Protein AF-A0AAW8RBP1-F1 (afdb_monomer_lite)

Radius of gyration: 16.44 Å; chains: 1; bounding box: 29×26×46 Å

pLDDT: mean 82.28, std 5.62, range [53.62, 89.31]

Sequence (79 aa):
MIKKVHYSLNKLNQKLGISVTLPVPTKRSLKRSQYANGMIATGCLFLSVPFSSKLLLGIGVLSAASIVVTQMEIKALDE

Structure (mmCIF, N/CA/C/O backbone):
data_AF-A0AAW8RBP1-F1
#
_entry.id   AF-A0AAW8RBP1-F1
#
loop_
_atom_site.group_PDB
_atom_site.id
_atom_site.type_symbol
_atom_site.label_atom_id
_atom_site.label_alt_id
_atom_site.label_comp_id
_atom_site.label_asym_id
_atom_site.label_entity_id
_atom_site.label_seq_id
_atom_site.pdbx_PDB_ins_code
_atom_site.Cartn_x
_atom_site.Cartn_y
_atom_site.Cartn_z
_atom_site.occupancy
_atom_site.B_iso_or_equiv
_atom_site.auth_seq_id
_atom_site.auth_comp_id
_atom_site.auth_asym_id
_atom_site.auth_atom_id
_atom_site.pdbx_PDB_model_num
ATOM 1 N N . MET A 1 1 ? 4.402 -7.902 -7.138 1.00 79.12 1 MET A N 1
ATOM 2 C CA . MET A 1 1 ? 3.136 -8.668 -7.253 1.00 79.12 1 MET A CA 1
ATOM 3 C C . MET A 1 1 ? 2.081 -7.957 -8.112 1.00 79.12 1 MET A C 1
ATOM 5 O O . MET A 1 1 ? 1.364 -8.620 -8.857 1.00 79.12 1 MET A O 1
ATOM 9 N N . ILE A 1 2 ? 2.005 -6.624 -8.088 1.00 81.38 2 ILE A N 1
ATOM 10 C CA . ILE A 1 2 ? 0.953 -5.828 -8.738 1.00 81.38 2 ILE A CA 1
ATOM 11 C C . ILE A 1 2 ? 0.956 -5.939 -10.273 1.00 81.38 2 ILE A C 1
ATOM 13 O O . ILE A 1 2 ? -0.105 -5.995 -10.889 1.00 81.38 2 ILE A O 1
ATOM 17 N N . LYS A 1 3 ? 2.137 -6.098 -10.897 1.00 81.69 3 LYS A N 1
ATOM 18 C CA . LYS A 1 3 ? 2.271 -6.419 -12.334 1.00 81.69 3 LYS A CA 1
ATOM 19 C C . LYS A 1 3 ? 1.617 -7.763 -12.690 1.00 81.69 3 LYS A C 1
ATOM 21 O O . LYS A 1 3 ? 0.940 -7.868 -13.707 1.00 81.69 3 LYS A O 1
ATOM 26 N N . LYS A 1 4 ? 1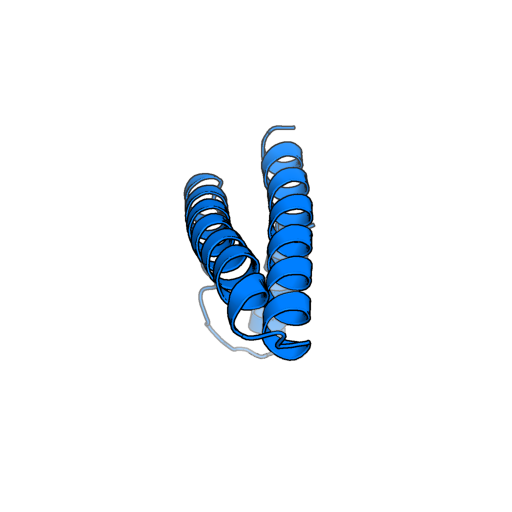.788 -8.783 -11.838 1.00 83.88 4 LYS 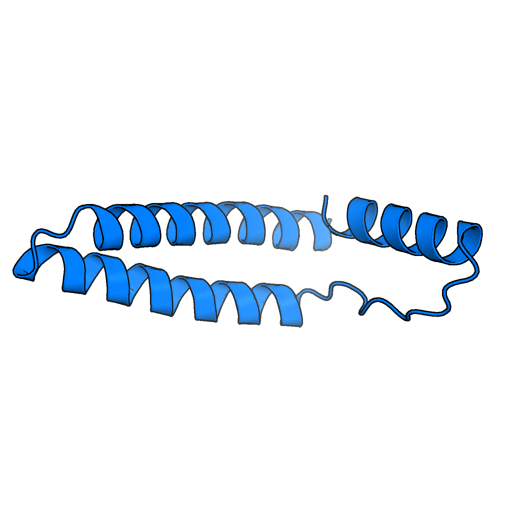A N 1
ATOM 27 C CA . LYS A 1 4 ? 1.222 -10.129 -12.040 1.00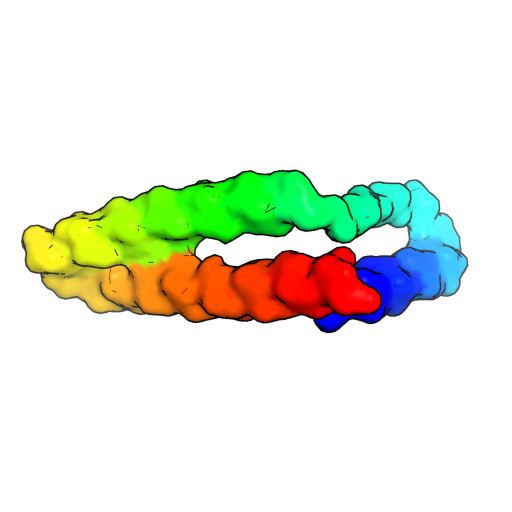 83.88 4 LYS A CA 1
ATOM 28 C C . LYS A 1 4 ? -0.303 -10.103 -11.933 1.00 83.88 4 LYS A C 1
ATOM 30 O O . LYS A 1 4 ? -0.979 -10.711 -12.754 1.00 83.88 4 LYS A O 1
ATOM 35 N N . VAL A 1 5 ? -0.833 -9.352 -10.966 1.00 85.44 5 VAL A N 1
ATOM 36 C CA . VAL A 1 5 ? -2.280 -9.123 -10.817 1.00 85.44 5 VAL A CA 1
ATOM 37 C C . VAL A 1 5 ? -2.839 -8.400 -12.041 1.00 85.44 5 VAL A C 1
ATOM 39 O O . VAL A 1 5 ? -3.813 -8.866 -12.624 1.00 85.44 5 VAL A O 1
ATOM 42 N N . HIS A 1 6 ? -2.187 -7.321 -12.482 1.00 86.19 6 HIS A N 1
ATOM 43 C CA . HIS A 1 6 ? -2.582 -6.585 -13.683 1.00 86.19 6 HIS A CA 1
ATOM 44 C C . HIS A 1 6 ? -2.615 -7.485 -14.929 1.00 86.19 6 HIS A C 1
ATOM 46 O O . HIS A 1 6 ? -3.603 -7.487 -15.660 1.00 86.19 6 HIS A O 1
ATOM 52 N N . TYR A 1 7 ? -1.585 -8.312 -15.136 1.00 85.75 7 TYR A N 1
ATOM 53 C CA . TYR A 1 7 ? -1.540 -9.268 -16.246 1.00 85.75 7 TYR A CA 1
ATOM 54 C C . TYR A 1 7 ? -2.676 -10.300 -16.184 1.00 85.75 7 TYR A C 1
ATOM 56 O O . TYR A 1 7 ? -3.352 -10.535 -17.185 1.00 85.75 7 TYR A O 1
ATOM 64 N N . SER A 1 8 ? -2.930 -10.888 -15.011 1.00 87.00 8 SER A N 1
ATOM 65 C CA . SER A 1 8 ? -4.023 -11.851 -14.824 1.00 87.00 8 SER A CA 1
ATOM 66 C C . SER A 1 8 ? -5.398 -11.232 -15.079 1.00 87.00 8 SER A C 1
ATOM 68 O O . SER A 1 8 ? -6.237 -11.864 -15.718 1.00 87.00 8 SER A O 1
ATOM 70 N N . LEU A 1 9 ? -5.621 -9.994 -14.627 1.00 86.00 9 LEU A N 1
ATOM 71 C CA . LEU A 1 9 ? -6.862 -9.258 -14.878 1.00 86.00 9 LEU A CA 1
ATOM 72 C C . LEU A 1 9 ? -7.035 -8.938 -16.363 1.00 86.00 9 LEU A C 1
ATOM 74 O O . LEU A 1 9 ? -8.119 -9.128 -16.902 1.00 86.00 9 LEU A O 1
ATOM 78 N N . ASN A 1 10 ? -5.964 -8.537 -17.050 1.00 85.44 10 ASN A N 1
ATOM 79 C CA . ASN A 1 10 ? -6.019 -8.287 -18.487 1.00 85.44 10 ASN A CA 1
ATOM 80 C C . ASN A 1 10 ? -6.317 -9.572 -19.283 1.00 85.44 10 ASN A C 1
ATOM 82 O O . ASN A 1 10 ? -7.118 -9.566 -20.214 1.00 85.44 10 ASN A O 1
ATOM 86 N N . LYS A 1 11 ? -5.733 -10.706 -18.872 1.00 86.50 11 LYS A N 1
ATOM 87 C CA . LYS A 1 11 ? -6.022 -12.026 -19.456 1.00 86.50 11 LYS A CA 1
ATOM 88 C C . LYS A 1 11 ? -7.476 -12.453 -19.226 1.00 86.50 11 LYS A C 1
ATOM 90 O O . LYS A 1 11 ? -8.096 -13.024 -20.120 1.00 86.50 11 LYS A O 1
ATOM 95 N N . LEU A 1 12 ? -8.025 -12.171 -18.045 1.00 87.38 12 LEU A N 1
ATOM 96 C CA . LEU A 1 12 ? -9.441 -12.392 -17.739 1.00 87.38 12 LEU A CA 1
ATOM 97 C C . LEU A 1 12 ? -10.350 -11.502 -18.590 1.00 87.38 12 LEU A C 1
ATOM 99 O O . LEU A 1 12 ? -11.302 -12.015 -19.168 1.00 87.38 12 LEU A O 1
ATOM 103 N N . ASN A 1 13 ? -10.026 -10.217 -18.734 1.00 86.25 13 ASN A N 1
ATOM 104 C CA . ASN A 1 13 ? -10.761 -9.291 -19.596 1.00 86.25 13 ASN A CA 1
ATOM 105 C C . ASN A 1 13 ? -10.819 -9.780 -21.045 1.00 86.25 13 ASN A C 1
ATOM 107 O O . ASN A 1 13 ? -11.902 -9.841 -21.622 1.00 86.25 13 ASN A O 1
ATOM 111 N N . GLN A 1 14 ? -9.687 -10.230 -21.599 1.00 85.75 14 GLN A N 1
ATOM 112 C CA . GLN A 1 14 ? -9.655 -10.837 -22.933 1.00 85.75 14 GLN A CA 1
ATOM 113 C C . GLN A 1 14 ? -10.535 -12.089 -23.022 1.00 85.75 14 GLN A C 1
ATOM 115 O O . GLN A 1 14 ? -11.266 -12.258 -23.993 1.00 85.75 14 GLN A O 1
ATOM 120 N N . LYS A 1 15 ? -10.507 -12.952 -21.999 1.00 87.75 15 LYS A N 1
ATOM 121 C CA . LYS A 1 15 ? -11.309 -14.184 -21.969 1.00 87.75 15 LYS A CA 1
ATOM 122 C C . LYS A 1 15 ? -12.814 -13.914 -21.861 1.00 87.75 15 LYS A C 1
ATOM 124 O O . LYS A 1 15 ? -13.605 -14.692 -22.380 1.00 87.75 15 LYS A O 1
ATOM 129 N N . LEU A 1 16 ? -13.198 -12.837 -21.182 1.00 87.44 16 LEU A N 1
ATOM 130 C CA . LEU A 1 16 ? -14.590 -12.427 -20.999 1.00 87.44 16 LEU A CA 1
ATOM 131 C C . LEU A 1 16 ? -15.097 -11.515 -22.131 1.00 87.44 16 LEU A C 1
ATOM 133 O O . LEU A 1 16 ? -16.260 -11.126 -22.110 1.00 87.44 16 LEU A O 1
ATOM 137 N N . GLY A 1 17 ? -14.247 -11.155 -23.102 1.00 84.81 17 GLY A N 1
ATOM 138 C CA . GLY A 1 17 ? -14.592 -10.208 -24.170 1.00 84.81 17 GLY A CA 1
ATOM 139 C C . GLY A 1 17 ? -14.806 -8.772 -23.675 1.00 84.81 17 GLY A C 1
ATOM 140 O O . GLY A 1 17 ? -15.384 -7.949 -24.380 1.00 84.81 17 GLY A O 1
ATOM 141 N N . ILE A 1 18 ? -14.353 -8.461 -22.458 1.00 83.19 18 ILE A N 1
ATOM 142 C CA . ILE A 1 18 ? -14.529 -7.159 -21.818 1.00 83.19 18 ILE A CA 1
ATOM 143 C C . ILE A 1 18 ? -13.326 -6.290 -22.179 1.00 83.19 18 ILE A C 1
ATOM 145 O O . ILE A 1 18 ? -12.217 -6.503 -21.689 1.00 83.19 18 ILE A O 1
ATOM 149 N N . SER A 1 19 ? -13.539 -5.274 -23.013 1.00 71.81 19 SER A N 1
A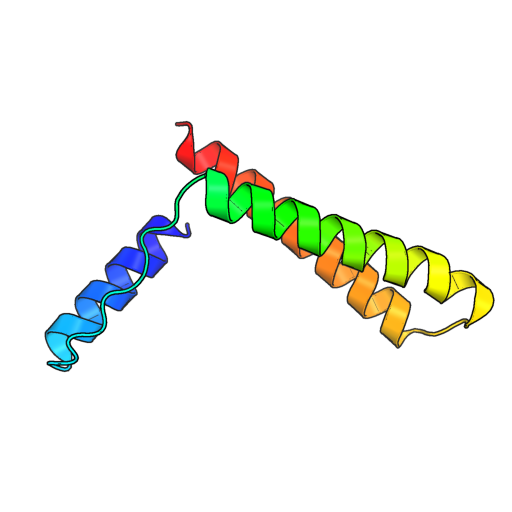TOM 150 C CA . SER A 1 19 ? -12.490 -4.323 -23.395 1.00 71.81 19 SER A CA 1
ATOM 151 C C . SER A 1 19 ? -12.344 -3.208 -22.355 1.00 71.81 19 SER A C 1
ATOM 153 O O . SER A 1 19 ? -12.564 -2.033 -22.640 1.00 71.81 19 SER A O 1
ATOM 155 N N . VAL A 1 20 ? -11.996 -3.578 -21.121 1.00 77.44 20 VAL A N 1
ATOM 156 C CA . VAL A 1 20 ? -11.624 -2.611 -20.083 1.00 77.44 20 VAL A CA 1
ATOM 157 C C . VAL A 1 20 ? -10.107 -2.476 -20.069 1.00 77.44 20 VAL A C 1
ATOM 159 O O . VAL A 1 20 ? -9.385 -3.404 -19.696 1.00 77.44 20 VAL A O 1
ATOM 162 N N . THR A 1 21 ? -9.627 -1.298 -20.456 1.00 71.25 21 THR A N 1
ATOM 163 C CA . THR A 1 21 ? -8.219 -0.921 -20.327 1.00 71.25 21 THR A CA 1
ATOM 164 C C . THR A 1 21 ? -7.910 -0.696 -18.854 1.00 71.25 21 THR A C 1
ATOM 166 O O . THR A 1 21 ? -8.256 0.343 -18.289 1.00 71.25 21 THR A O 1
ATOM 169 N N . LEU A 1 22 ? -7.262 -1.669 -18.207 1.00 77.25 22 LEU A N 1
ATOM 170 C CA . LEU A 1 22 ? -6.726 -1.435 -16.873 1.00 77.25 22 LEU A CA 1
ATOM 171 C C . LEU A 1 22 ? -5.539 -0.467 -16.974 1.00 77.25 22 LEU A C 1
ATOM 173 O O . LEU A 1 22 ? -4.669 -0.652 -17.828 1.00 77.25 22 LEU A O 1
ATOM 177 N N . PRO A 1 23 ? -5.450 0.545 -16.099 1.00 76.69 23 PRO A N 1
ATOM 178 C CA . PRO A 1 23 ? -4.281 1.406 -16.049 1.00 76.69 23 PRO A CA 1
ATOM 179 C C . PRO A 1 23 ? -3.048 0.592 -15.642 1.00 76.69 23 PRO A C 1
ATOM 181 O O . PRO A 1 23 ? -3.090 -0.213 -14.705 1.00 76.69 23 PRO A O 1
ATOM 184 N N . VAL A 1 24 ? -1.940 0.803 -16.352 1.00 79.56 24 VAL A N 1
ATOM 185 C CA . VAL A 1 24 ? -0.666 0.144 -16.052 1.00 79.56 24 VAL A CA 1
ATOM 186 C C . VAL A 1 24 ? -0.137 0.679 -14.715 1.00 79.56 24 VAL A C 1
ATOM 188 O O . VAL A 1 24 ? -0.065 1.897 -14.527 1.00 79.56 24 VAL A O 1
ATOM 191 N N . PRO A 1 25 ? 0.235 -0.195 -13.764 1.00 78.00 25 PRO A N 1
ATOM 192 C CA . PRO A 1 25 ? 0.770 0.247 -12.486 1.00 78.00 25 PRO A CA 1
ATOM 193 C C . PRO A 1 25 ? 2.149 0.896 -12.672 1.00 78.00 25 PRO A C 1
ATOM 195 O O . PRO A 1 25 ? 3.148 0.220 -12.914 1.00 78.00 25 PRO A O 1
ATOM 198 N N . THR A 1 26 ? 2.205 2.221 -12.531 1.00 83.38 26 THR A N 1
ATOM 199 C CA . THR A 1 26 ? 3.441 3.017 -12.630 1.00 83.38 26 THR A CA 1
ATOM 200 C C . THR A 1 26 ? 3.962 3.397 -11.246 1.00 83.38 26 THR A C 1
ATOM 202 O O . THR A 1 26 ? 3.179 3.775 -10.372 1.00 83.38 26 THR A O 1
ATOM 205 N N . LYS A 1 27 ? 5.292 3.436 -11.062 1.00 79.69 27 LYS A N 1
ATOM 206 C CA . LYS A 1 27 ? 5.947 3.882 -9.810 1.00 79.69 27 LYS A CA 1
ATOM 207 C C . LYS A 1 27 ? 5.393 5.203 -9.273 1.00 79.69 27 LYS A C 1
ATOM 209 O O . LYS A 1 27 ? 5.153 5.336 -8.078 1.00 79.69 27 LYS A O 1
ATOM 214 N N . ARG A 1 28 ? 5.157 6.181 -10.155 1.00 83.75 28 ARG A N 1
ATOM 215 C CA . ARG A 1 28 ? 4.603 7.494 -9.785 1.00 83.75 28 ARG A CA 1
ATOM 216 C C . ARG A 1 28 ? 3.205 7.384 -9.166 1.00 83.75 28 ARG A C 1
ATOM 218 O O . ARG A 1 28 ? 2.913 8.092 -8.208 1.00 83.75 28 ARG A O 1
ATOM 225 N N . SER A 1 29 ? 2.372 6.485 -9.692 1.00 83.31 29 SER A N 1
ATOM 226 C CA . SER A 1 29 ? 1.027 6.228 -9.169 1.00 83.31 29 SER A CA 1
ATOM 227 C C . SER A 1 29 ? 1.092 5.566 -7.790 1.00 83.31 29 SER A C 1
ATOM 229 O O . SER A 1 29 ? 0.449 6.037 -6.852 1.00 83.31 29 SER A O 1
ATOM 231 N N . LEU A 1 30 ? 1.962 4.559 -7.626 1.00 82.88 30 LEU A N 1
ATOM 232 C CA . LEU A 1 30 ? 2.167 3.901 -6.333 1.00 82.88 30 LEU A CA 1
ATOM 233 C C . LEU A 1 30 ? 2.721 4.870 -5.277 1.00 82.88 30 LEU A C 1
ATOM 235 O O . LEU A 1 30 ? 2.189 4.916 -4.174 1.00 82.88 30 LEU A O 1
ATOM 239 N N . LYS A 1 31 ? 3.717 5.706 -5.610 1.00 85.31 31 LYS A N 1
ATOM 240 C CA . LYS A 1 31 ? 4.249 6.725 -4.682 1.00 85.31 31 LYS A CA 1
ATOM 241 C C . LYS A 1 31 ? 3.179 7.725 -4.239 1.00 85.31 31 LYS A C 1
ATOM 243 O O . LYS A 1 31 ? 3.124 8.086 -3.067 1.00 85.31 31 LYS A O 1
ATOM 248 N N . ARG A 1 32 ? 2.311 8.164 -5.157 1.00 86.69 32 ARG A N 1
ATOM 249 C CA . ARG A 1 32 ? 1.201 9.070 -4.823 1.00 86.69 32 ARG A CA 1
ATOM 250 C C . ARG A 1 32 ? 0.196 8.403 -3.884 1.00 86.69 32 ARG A C 1
ATOM 252 O O . ARG A 1 32 ? -0.215 9.022 -2.907 1.00 86.69 32 ARG A O 1
ATOM 259 N N . SER A 1 33 ? -0.165 7.149 -4.159 1.00 85.31 33 SER A N 1
ATOM 260 C CA . SER A 1 33 ? -1.040 6.360 -3.284 1.00 85.31 33 SER A CA 1
ATOM 261 C C . SER A 1 33 ? -0.420 6.165 -1.901 1.00 85.31 33 SER A C 1
ATOM 263 O O . SER A 1 33 ? -1.088 6.371 -0.892 1.00 85.31 33 SER A O 1
ATOM 265 N N . GLN A 1 34 ? 0.877 5.868 -1.844 1.00 85.19 34 GLN A N 1
ATOM 266 C CA . GLN A 1 34 ? 1.605 5.718 -0.594 1.00 85.19 34 GLN A CA 1
ATOM 267 C C . GLN A 1 34 ? 1.610 7.010 0.234 1.00 85.19 34 GLN A C 1
ATOM 269 O O . GLN A 1 34 ? 1.402 6.961 1.442 1.00 85.19 34 GLN A O 1
ATOM 274 N N . TYR A 1 35 ? 1.811 8.165 -0.405 1.00 89.00 35 TYR A N 1
ATOM 275 C CA . TYR A 1 35 ? 1.769 9.462 0.269 1.00 89.00 35 TYR A CA 1
ATOM 276 C C . TYR A 1 35 ? 0.378 9.767 0.841 1.00 89.00 35 TYR A C 1
ATOM 278 O O . TYR A 1 35 ? 0.260 10.156 2.001 1.00 89.00 35 TYR A O 1
ATOM 286 N N . ALA A 1 36 ? -0.679 9.516 0.061 1.00 87.00 36 ALA A N 1
ATOM 287 C CA . ALA A 1 36 ? -2.058 9.678 0.516 1.00 87.00 36 ALA A CA 1
ATOM 288 C C . ALA A 1 36 ? -2.383 8.753 1.703 1.00 87.00 36 ALA A C 1
ATOM 290 O O . ALA A 1 36 ? -2.883 9.216 2.726 1.00 87.00 36 ALA A O 1
ATOM 291 N N . ASN A 1 37 ? -2.023 7.469 1.613 1.00 85.56 37 ASN A N 1
ATOM 292 C CA . ASN A 1 37 ? -2.199 6.517 2.712 1.00 85.56 37 ASN A CA 1
ATOM 293 C C . ASN A 1 37 ? -1.369 6.911 3.943 1.00 85.56 37 ASN A C 1
ATOM 295 O O . ASN A 1 37 ? -1.836 6.742 5.063 1.00 85.56 37 ASN A O 1
ATOM 299 N N . GLY A 1 38 ? -0.178 7.486 3.749 1.00 84.06 38 GLY A N 1
ATOM 300 C CA . GLY A 1 38 ? 0.657 8.054 4.811 1.00 84.06 38 GLY A CA 1
ATOM 301 C C . GLY A 1 38 ? -0.032 9.185 5.563 1.00 84.06 38 GLY A C 1
ATOM 302 O O . GLY A 1 38 ? -0.084 9.157 6.791 1.00 84.06 38 GLY A O 1
ATOM 303 N N . MET A 1 39 ? -0.622 10.141 4.844 1.00 89.31 39 MET A N 1
ATOM 304 C CA . MET A 1 39 ? -1.411 11.216 5.455 1.00 89.31 39 MET A CA 1
ATOM 305 C C . MET A 1 39 ? -2.610 10.676 6.237 1.00 89.31 39 MET A C 1
ATOM 307 O O . MET A 1 39 ? -2.824 11.084 7.377 1.00 89.31 39 MET A O 1
ATOM 311 N N . ILE A 1 40 ? -3.359 9.732 5.659 1.00 86.06 40 ILE A N 1
ATOM 312 C CA . ILE A 1 40 ? -4.536 9.128 6.303 1.00 86.06 40 ILE A CA 1
ATOM 313 C C . ILE A 1 40 ? -4.131 8.347 7.556 1.00 86.06 40 ILE A C 1
ATOM 315 O O . ILE A 1 40 ? -4.747 8.523 8.606 1.00 86.06 40 ILE A O 1
ATOM 319 N N . ALA A 1 41 ? -3.079 7.526 7.472 1.00 84.56 41 ALA A N 1
ATOM 320 C CA . ALA A 1 41 ? -2.554 6.764 8.602 1.00 84.56 41 ALA A CA 1
ATOM 321 C C . ALA A 1 41 ? -2.146 7.700 9.741 1.00 84.56 41 ALA A C 1
ATOM 323 O O . ALA A 1 41 ? -2.549 7.504 10.884 1.00 84.56 41 ALA A O 1
ATOM 324 N N . THR A 1 42 ? -1.401 8.753 9.407 1.00 87.19 42 THR A N 1
ATOM 325 C CA . THR A 1 42 ? -0.925 9.750 10.367 1.00 87.19 42 THR A CA 1
ATOM 326 C C . THR A 1 42 ? -2.108 10.447 11.035 1.00 87.19 42 THR A C 1
ATOM 328 O O . THR A 1 42 ? -2.209 10.440 12.258 1.00 87.19 42 THR A O 1
ATOM 331 N N . GLY A 1 43 ? -3.067 10.953 10.253 1.00 84.94 43 GLY A N 1
ATOM 332 C CA . GLY A 1 43 ? -4.274 11.594 10.777 1.00 84.94 43 GLY A CA 1
ATOM 333 C C . GLY A 1 43 ? -5.102 10.673 11.677 1.00 84.94 43 GLY A C 1
ATOM 334 O O . GLY A 1 43 ? -5.464 11.068 12.782 1.00 84.94 43 GLY A O 1
ATOM 335 N N . CYS A 1 44 ? -5.350 9.428 11.256 1.00 82.62 44 CYS A N 1
ATOM 336 C CA . CYS A 1 44 ? -6.085 8.451 12.065 1.00 82.62 44 CYS A CA 1
ATOM 337 C C . CYS A 1 44 ? -5.364 8.119 13.374 1.00 82.62 44 CYS A C 1
ATOM 339 O O . CYS A 1 44 ? -6.010 8.062 14.417 1.00 82.62 44 CYS A O 1
ATOM 341 N N . LEU A 1 45 ? -4.042 7.929 13.347 1.00 81.12 45 LEU A N 1
ATOM 342 C CA . LEU A 1 45 ? -3.267 7.627 14.551 1.00 81.12 45 LEU A CA 1
ATOM 343 C C . LEU A 1 45 ? -3.258 8.813 15.524 1.00 81.12 45 LEU A C 1
ATOM 345 O O . LEU A 1 45 ? -3.533 8.618 16.706 1.00 81.12 45 LEU A O 1
ATOM 349 N N . PHE A 1 46 ? -3.046 10.039 15.041 1.00 84.75 46 PHE A N 1
ATOM 350 C CA . PHE A 1 46 ? -3.073 11.236 15.890 1.00 84.75 46 PHE A CA 1
ATOM 351 C C . PHE A 1 46 ? -4.453 11.498 16.498 1.00 84.75 46 PHE A C 1
ATOM 353 O O . PHE A 1 46 ? -4.547 11.820 17.679 1.00 84.75 46 PHE A O 1
ATOM 360 N N . LEU A 1 47 ? -5.526 11.312 15.726 1.00 81.50 47 LEU A N 1
ATOM 361 C CA . LEU A 1 47 ? -6.897 11.486 16.211 1.00 81.50 47 LEU A CA 1
ATOM 362 C C . LEU A 1 47 ? -7.358 10.330 17.110 1.00 81.50 47 LEU A C 1
ATOM 364 O O . LEU A 1 47 ? -8.258 10.520 17.923 1.00 81.50 47 LEU A O 1
ATOM 368 N N . SER A 1 48 ? -6.735 9.150 17.021 1.00 77.38 48 SER A N 1
ATOM 369 C CA . SER A 1 48 ? -7.095 8.000 17.861 1.00 77.38 48 SER A CA 1
ATOM 370 C C . SER A 1 48 ? -6.785 8.209 19.347 1.00 77.38 48 SER A C 1
ATOM 372 O O . SER A 1 48 ? -7.506 7.673 20.186 1.00 77.38 48 SER A O 1
ATOM 374 N N . VAL A 1 49 ? -5.771 9.021 19.673 1.00 74.19 49 VAL A N 1
ATOM 375 C CA . VAL A 1 49 ? -5.348 9.309 21.053 1.00 74.19 49 VAL A CA 1
ATOM 376 C C . VAL A 1 49 ? -6.417 10.095 21.829 1.00 74.19 49 VAL A C 1
ATOM 378 O O . VAL A 1 49 ? -6.873 9.589 22.854 1.00 74.19 49 VAL A O 1
ATOM 381 N N . PRO A 1 50 ? -6.890 11.272 21.365 1.00 80.88 50 PRO A N 1
ATOM 382 C CA . PRO A 1 50 ? -7.933 12.016 22.072 1.00 80.88 50 PRO A CA 1
ATOM 383 C C . PRO A 1 50 ? -9.310 11.341 22.005 1.00 80.88 50 PRO A C 1
ATOM 385 O O . PRO A 1 50 ? -10.097 11.489 22.933 1.00 80.88 50 PRO A O 1
ATOM 388 N N . PHE A 1 51 ? -9.617 10.589 20.941 1.00 77.25 51 PHE A N 1
ATOM 389 C CA . PHE A 1 51 ? -10.925 9.934 20.790 1.00 77.25 51 PHE A CA 1
ATOM 390 C C . PHE A 1 51 ? -11.016 8.536 21.421 1.00 77.25 51 PHE A C 1
ATOM 392 O O . PHE A 1 51 ? -12.107 7.968 21.442 1.00 77.25 51 PHE A O 1
ATOM 399 N N . SER A 1 52 ? -9.901 7.942 21.879 1.00 76.81 52 SER A N 1
ATOM 400 C CA . SER A 1 52 ? -9.825 6.551 22.377 1.00 76.81 52 SER A CA 1
ATOM 401 C C . SER A 1 52 ? -10.558 5.527 21.487 1.00 76.81 52 SER A C 1
ATOM 403 O O . SER A 1 52 ? -11.106 4.519 21.940 1.00 76.81 52 SER A O 1
ATOM 405 N N . SER A 1 53 ? -10.592 5.788 20.178 1.00 77.94 53 SER A N 1
ATOM 406 C CA . SER A 1 53 ? -11.395 5.016 19.234 1.00 77.94 53 SER A CA 1
ATOM 407 C C . SER A 1 53 ? -10.584 3.860 18.662 1.00 77.94 53 SER A C 1
ATOM 409 O O . SER A 1 53 ? -9.668 4.048 17.856 1.00 77.94 53 SER A O 1
ATOM 411 N N . LYS A 1 54 ? -10.973 2.635 19.035 1.00 82.25 54 LYS A N 1
ATOM 412 C CA . LYS A 1 54 ? -10.373 1.390 18.522 1.00 82.25 54 LYS A CA 1
ATOM 413 C C . LYS A 1 54 ? -10.502 1.265 17.000 1.00 82.25 54 LYS A C 1
ATOM 415 O O . LYS A 1 54 ? -9.639 0.667 16.365 1.00 82.25 54 LYS A O 1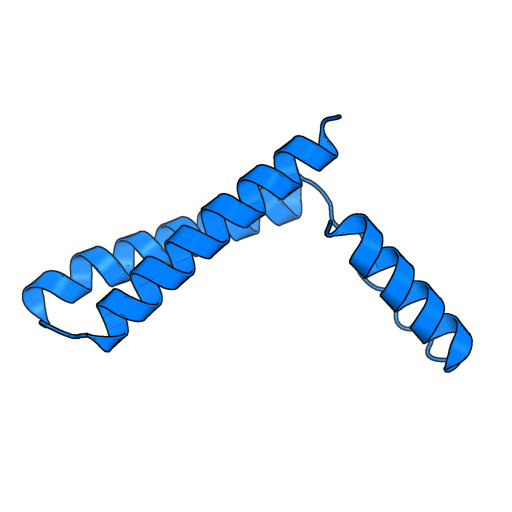
ATOM 420 N N . LEU A 1 55 ? -11.548 1.856 16.414 1.00 83.81 55 LEU A N 1
ATOM 421 C CA . LEU A 1 55 ? -11.758 1.875 14.965 1.00 83.81 55 LEU A CA 1
ATOM 422 C C . LEU A 1 55 ? -10.727 2.755 14.255 1.00 83.81 55 LEU A C 1
ATOM 424 O O . LEU A 1 55 ? -10.116 2.301 13.292 1.00 83.81 55 LEU A O 1
ATOM 428 N N . LEU A 1 56 ? -10.482 3.976 14.747 1.00 77.38 56 LEU A N 1
ATOM 429 C CA . LEU A 1 56 ? -9.450 4.853 14.177 1.00 77.38 56 LEU A CA 1
ATOM 430 C C . LEU A 1 56 ? -8.058 4.235 14.307 1.00 77.38 56 LEU A C 1
ATOM 432 O O . LEU A 1 56 ? -7.269 4.297 13.366 1.00 77.38 56 LEU A O 1
ATOM 436 N N . LEU A 1 57 ? -7.775 3.604 15.448 1.00 80.62 57 LEU A N 1
ATOM 437 C CA . LEU A 1 57 ? -6.514 2.904 15.663 1.00 80.62 57 LEU A CA 1
ATOM 438 C C . LEU A 1 57 ? -6.357 1.728 14.685 1.00 80.62 57 LEU A C 1
ATOM 440 O O . LEU A 1 57 ? -5.313 1.590 14.052 1.00 80.62 57 LEU A O 1
ATOM 444 N N . GLY A 1 58 ? -7.416 0.936 14.480 1.00 83.75 58 GLY A N 1
ATOM 445 C CA . GLY A 1 58 ? -7.438 -0.147 13.495 1.00 83.75 58 GLY A CA 1
ATOM 446 C C . GLY A 1 58 ? -7.220 0.336 12.057 1.00 83.75 58 GLY A C 1
ATOM 447 O O . GLY A 1 58 ? -6.389 -0.223 11.342 1.00 83.75 58 GLY A O 1
ATOM 448 N N . ILE A 1 59 ? -7.902 1.409 11.641 1.00 83.56 59 ILE A N 1
ATOM 449 C CA . ILE A 1 59 ? -7.732 2.015 10.307 1.00 83.56 59 ILE A CA 1
ATOM 450 C C . ILE A 1 59 ? -6.319 2.590 10.146 1.00 83.56 59 ILE A C 1
ATOM 452 O O . ILE A 1 59 ? -5.710 2.429 9.086 1.00 83.56 59 ILE A O 1
ATOM 456 N N . GLY A 1 60 ? -5.770 3.215 11.191 1.00 82.75 60 GLY A N 1
ATOM 457 C CA . GLY A 1 60 ? -4.401 3.731 11.209 1.00 82.75 60 GLY A CA 1
ATOM 458 C C . GLY A 1 60 ? -3.362 2.628 11.003 1.00 82.75 60 GLY A C 1
ATOM 459 O O . GLY A 1 60 ? -2.512 2.739 10.118 1.00 82.75 60 GLY A O 1
ATOM 460 N N . VAL A 1 61 ? -3.477 1.524 11.747 1.00 84.62 61 VAL A N 1
ATOM 461 C CA . VAL A 1 61 ? -2.594 0.352 11.608 1.00 84.62 61 VAL A CA 1
ATOM 462 C C . VAL A 1 61 ? -2.739 -0.300 10.231 1.00 84.62 61 VAL A C 1
ATOM 464 O O . VAL A 1 61 ? -1.735 -0.602 9.586 1.00 84.62 61 VAL A O 1
ATOM 467 N N . LEU A 1 62 ? -3.968 -0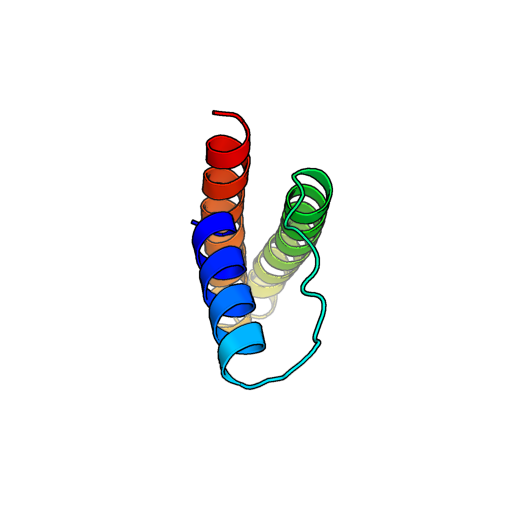.472 9.734 1.00 86.06 62 LEU A N 1
ATOM 468 C CA . LEU A 1 62 ? -4.214 -1.044 8.408 1.00 86.06 62 LEU A CA 1
ATOM 469 C C . LEU A 1 62 ? -3.614 -0.176 7.293 1.00 86.06 62 LEU A C 1
ATOM 471 O O . LEU A 1 62 ? -3.006 -0.686 6.350 1.00 86.06 62 LEU A O 1
ATOM 475 N N . SER A 1 63 ? -3.734 1.145 7.425 1.00 82.44 63 SER A N 1
ATOM 476 C CA . SER A 1 63 ? -3.147 2.101 6.485 1.00 82.44 63 SER A CA 1
ATOM 477 C C . SER A 1 63 ? -1.617 2.039 6.516 1.00 82.44 63 SER A C 1
ATOM 479 O O . SER A 1 63 ? -0.986 2.042 5.460 1.00 82.44 63 SER A O 1
ATOM 481 N N . ALA A 1 64 ? -1.009 1.891 7.699 1.00 82.38 64 ALA A N 1
ATOM 482 C CA . ALA A 1 64 ? 0.434 1.694 7.838 1.00 82.38 64 ALA A CA 1
ATOM 483 C C . ALA A 1 64 ? 0.914 0.385 7.183 1.00 82.38 64 ALA A C 1
ATOM 485 O O . ALA A 1 64 ? 1.897 0.392 6.441 1.00 82.38 64 ALA A O 1
ATOM 486 N N . ALA A 1 65 ? 0.190 -0.722 7.371 1.00 87.06 65 ALA A N 1
ATOM 487 C CA . ALA A 1 65 ? 0.493 -1.988 6.700 1.00 87.06 65 ALA A CA 1
ATOM 488 C C . ALA A 1 65 ? 0.411 -1.857 5.166 1.00 87.06 65 ALA A C 1
ATOM 490 O O . ALA A 1 65 ? 1.292 -2.330 4.446 1.00 87.06 65 ALA A O 1
ATOM 491 N N . SER A 1 66 ? -0.599 -1.139 4.664 1.00 85.12 66 SER A N 1
ATOM 492 C CA . SER A 1 66 ? -0.759 -0.844 3.234 1.00 85.12 66 SER A CA 1
ATOM 493 C C . SER A 1 66 ? 0.436 -0.071 2.655 1.00 85.12 66 SER A C 1
ATOM 495 O O . SER A 1 66 ? 0.901 -0.363 1.550 1.00 85.12 66 SER A O 1
ATOM 497 N N . ILE A 1 67 ? 1.009 0.867 3.419 1.00 85.25 67 ILE A N 1
ATOM 498 C CA . ILE A 1 67 ? 2.217 1.612 3.026 1.00 85.25 67 ILE A CA 1
ATOM 499 C C . ILE A 1 67 ? 3.423 0.680 2.880 1.00 85.25 67 ILE A C 1
ATOM 501 O O . ILE A 1 67 ? 4.148 0.791 1.891 1.00 85.25 67 ILE A O 1
ATOM 505 N N . VAL A 1 68 ? 3.630 -0.246 3.822 1.00 86.12 68 VAL A N 1
ATOM 506 C CA . VAL A 1 68 ? 4.755 -1.200 3.784 1.00 86.12 68 VAL A CA 1
ATOM 507 C C . VAL A 1 68 ? 4.673 -2.095 2.549 1.00 86.12 68 VAL A C 1
ATOM 509 O O . VAL A 1 68 ? 5.650 -2.219 1.810 1.00 86.12 68 VAL A O 1
ATOM 512 N N . VAL A 1 69 ? 3.496 -2.659 2.271 1.00 86.19 69 VAL A N 1
ATOM 513 C CA . VAL A 1 69 ? 3.283 -3.492 1.076 1.00 86.19 69 VAL A CA 1
ATOM 514 C C . VAL A 1 69 ? 3.507 -2.676 -0.200 1.00 86.19 69 VAL A C 1
ATOM 516 O O . VAL A 1 69 ? 4.182 -3.134 -1.121 1.00 86.19 69 VAL A O 1
ATOM 519 N N . THR A 1 70 ? 3.014 -1.436 -0.245 1.00 84.69 70 THR A N 1
ATOM 520 C CA . THR A 1 70 ? 3.208 -0.545 -1.400 1.00 84.69 70 THR A CA 1
ATOM 521 C C . THR A 1 70 ? 4.689 -0.223 -1.627 1.00 84.69 70 THR A C 1
ATOM 523 O O . THR A 1 70 ? 5.141 -0.209 -2.768 1.00 84.69 70 THR A O 1
ATOM 526 N N . GLN A 1 71 ? 5.469 -0.026 -0.561 1.00 85.00 71 GLN A N 1
ATOM 527 C CA . GLN A 1 71 ? 6.918 0.190 -0.651 1.00 85.00 71 GLN A CA 1
ATOM 528 C C . GLN A 1 71 ? 7.656 -1.022 -1.220 1.00 85.00 71 GLN A C 1
ATOM 530 O O . GLN A 1 71 ? 8.522 -0.870 -2.083 1.00 85.00 71 GLN A O 1
ATOM 535 N N . MET A 1 72 ? 7.293 -2.228 -0.777 1.00 86.31 72 MET A N 1
ATOM 536 C CA . MET A 1 72 ? 7.855 -3.465 -1.323 1.00 86.31 72 MET A CA 1
ATOM 537 C C . MET A 1 72 ? 7.546 -3.609 -2.818 1.00 86.31 72 MET A C 1
ATOM 539 O O . MET A 1 72 ? 8.432 -3.941 -3.603 1.00 86.31 72 MET A O 1
ATOM 543 N N . GLU A 1 73 ? 6.318 -3.291 -3.233 1.00 83.25 73 GLU A N 1
ATOM 544 C CA . GLU A 1 73 ? 5.915 -3.300 -4.644 1.00 83.25 73 GLU A CA 1
ATOM 545 C C . GLU A 1 73 ? 6.653 -2.254 -5.486 1.00 83.25 73 GLU A C 1
ATOM 547 O O . GLU A 1 73 ? 7.014 -2.541 -6.625 1.00 83.25 73 GLU A O 1
ATOM 552 N N . ILE A 1 74 ? 6.901 -1.055 -4.946 1.00 82.69 74 ILE A N 1
ATOM 553 C CA . ILE A 1 74 ? 7.689 -0.016 -5.628 1.00 82.69 74 ILE A CA 1
ATOM 554 C C . ILE A 1 74 ? 9.128 -0.492 -5.840 1.00 82.69 74 ILE A C 1
ATOM 556 O O . ILE A 1 74 ? 9.662 -0.305 -6.933 1.00 82.69 74 ILE A O 1
ATOM 560 N N . LYS A 1 75 ? 9.738 -1.119 -4.826 1.00 80.69 75 LYS A N 1
ATOM 561 C CA . LYS A 1 75 ? 11.107 -1.645 -4.905 1.00 80.69 75 LYS A CA 1
ATOM 562 C C . LYS A 1 75 ? 11.224 -2.787 -5.919 1.00 80.69 75 LYS A C 1
ATOM 564 O O . LYS A 1 75 ? 12.112 -2.761 -6.758 1.00 80.69 75 LYS A O 1
ATOM 569 N N . ALA A 1 76 ? 10.260 -3.708 -5.936 1.00 79.50 76 ALA A N 1
ATOM 570 C CA . ALA A 1 76 ? 10.177 -4.788 -6.928 1.00 79.50 76 ALA A CA 1
ATOM 571 C C . ALA A 1 76 ? 9.820 -4.311 -8.356 1.00 79.50 76 ALA A C 1
ATOM 573 O O . ALA A 1 76 ? 9.745 -5.107 -9.289 1.00 79.50 76 ALA A O 1
ATOM 574 N N . LEU A 1 77 ? 9.502 -3.026 -8.524 1.00 73.12 77 LEU A N 1
ATOM 575 C CA . LEU A 1 77 ? 9.342 -2.362 -9.818 1.00 73.12 77 LEU A CA 1
ATOM 576 C C . LEU A 1 77 ? 10.653 -1.698 -10.288 1.00 73.12 77 LEU A C 1
ATOM 578 O O . LEU A 1 77 ? 10.680 -1.192 -11.412 1.00 73.12 77 LEU A O 1
ATOM 582 N N . ASP A 1 78 ? 11.660 -1.604 -9.411 1.00 61.16 78 ASP A N 1
ATOM 583 C CA . ASP A 1 78 ? 12.997 -1.031 -9.634 1.00 61.16 78 ASP A CA 1
ATOM 584 C C . ASP A 1 78 ? 14.033 -2.080 -10.064 1.00 61.16 78 ASP A C 1
ATOM 586 O O . ASP A 1 78 ? 14.841 -1.769 -10.934 1.00 61.16 78 ASP A O 1
ATOM 590 N N . GLU A 1 79 ? 13.939 -3.302 -9.529 1.00 53.62 79 GLU A N 1
ATOM 591 C CA . GLU A 1 79 ? 14.570 -4.520 -10.082 1.00 53.62 79 GLU A CA 1
ATOM 592 C C . GLU A 1 79 ? 13.882 -4.998 -11.374 1.00 53.62 79 GLU A C 1
ATOM 594 O O . GLU A 1 79 ? 14.608 -5.491 -12.265 1.00 53.62 79 GLU A O 1
#

Secondary structure (DSSP, 8-state):
-HHHHHHHHHHHHHHHT----PPP--HHHHHHHHHHHHHHHHHHHHHHHHHT-HHHHHHHHHHHHHHHHHHHHHHTTT-

Foldseek 3Di:
DVQVVQVVVVVVCVVVVNPDDDDDDDLVVLVVLLVVLVVQLVVLVVVCVVVVDPVSPVSNVVSVVVNVVSVVVSVVVVD

Organism: Carnobacterium divergens (NCBI:txid2748)